Protein AF-A0A5Q4GGW1-F1 (afdb_monomer_lite)

Radius of gyration: 20.38 Å; chains: 1; bounding box: 46×38×45 Å

Secondary structure (DSSP, 8-state):
------------------HHHHHHHHHHHHHHT--HHHHHHHHHHHTT---THHHHHHHHHHHHHS---HHHHHHHHHHHHHHH--

Structure (mmCIF, N/CA/C/O backbone):
data_AF-A0A5Q4GGW1-F1
#
_entry.id   AF-A0A5Q4GGW1-F1
#
loop_
_atom_site.group_PDB
_atom_site.id
_atom_site.type_symbol
_atom_site.label_atom_id
_atom_site.label_alt_id
_atom_site.label_comp_id
_atom_site.label_asym_id
_atom_site.label_entity_id
_atom_site.label_seq_id
_atom_site.pdbx_PDB_ins_code
_atom_site.Cartn_x
_atom_site.Cartn_y
_atom_site.Cartn_z
_atom_site.occupancy
_atom_site.B_iso_or_equiv
_atom_site.auth_seq_id
_atom_site.auth_comp_id
_atom_site.auth_asym_id
_atom_site.auth_atom_id
_atom_site.pdbx_PDB_model_num
ATOM 1 N N . MET A 1 1 ? 20.830 15.961 21.016 1.00 31.94 1 MET A N 1
ATOM 2 C CA . MET A 1 1 ? 20.571 16.306 19.602 1.00 31.94 1 MET A CA 1
ATOM 3 C C . MET A 1 1 ? 19.762 15.156 19.012 1.00 31.94 1 MET A C 1
ATOM 5 O O . MET A 1 1 ? 20.187 14.021 19.168 1.00 31.94 1 MET A O 1
ATOM 9 N N . LEU A 1 2 ? 18.549 15.467 18.543 1.00 34.19 2 LEU A N 1
ATOM 10 C CA . LEU A 1 2 ? 17.430 14.613 18.091 1.00 34.19 2 LEU A CA 1
ATOM 11 C C . LEU A 1 2 ? 17.818 13.171 17.688 1.00 34.19 2 LEU A C 1
ATOM 13 O O . LEU A 1 2 ? 18.614 12.975 16.782 1.00 34.19 2 LEU A O 1
ATOM 17 N N . ILE A 1 3 ? 17.368 12.116 18.374 1.00 43.31 3 ILE A N 1
ATOM 18 C CA . ILE A 1 3 ? 16.059 11.447 18.207 1.00 43.31 3 ILE A CA 1
ATOM 19 C C . ILE A 1 3 ? 15.529 11.485 16.759 1.00 43.31 3 ILE A C 1
ATOM 21 O O . ILE A 1 3 ? 14.585 12.207 16.465 1.00 43.31 3 ILE A O 1
ATOM 25 N N . CYS A 1 4 ? 16.064 10.634 15.881 1.00 31.89 4 CYS A N 1
ATOM 26 C CA . CYS A 1 4 ? 15.303 10.104 14.743 1.00 31.89 4 CYS A CA 1
ATOM 27 C C . CYS A 1 4 ? 14.716 8.741 15.134 1.00 31.89 4 CYS A C 1
ATOM 29 O O . CYS A 1 4 ? 15.160 7.683 14.695 1.00 31.89 4 CYS A O 1
ATOM 31 N N . LYS A 1 5 ? 13.713 8.774 16.018 1.00 43.53 5 LYS A N 1
ATOM 32 C CA . LYS A 1 5 ? 12.756 7.678 16.195 1.00 43.53 5 LYS A CA 1
ATOM 33 C C . LYS A 1 5 ? 11.838 7.686 14.970 1.00 43.53 5 LYS A C 1
ATOM 35 O O . LYS A 1 5 ? 10.885 8.451 14.972 1.00 43.53 5 LYS A O 1
ATOM 40 N N . ASN A 1 6 ? 12.192 6.944 13.919 1.00 42.72 6 ASN A N 1
ATOM 41 C CA . ASN A 1 6 ? 11.289 6.374 12.901 1.00 42.72 6 ASN A CA 1
ATOM 42 C C . ASN A 1 6 ? 12.092 5.918 11.679 1.00 42.72 6 ASN A C 1
ATOM 44 O O . ASN A 1 6 ? 12.113 6.591 10.653 1.00 42.72 6 ASN A O 1
ATOM 48 N N . LEU A 1 7 ? 12.716 4.745 11.760 1.00 45.78 7 LEU A N 1
ATOM 49 C CA . LEU A 1 7 ? 13.004 3.989 10.545 1.00 45.78 7 LEU A CA 1
ATOM 50 C C . LEU A 1 7 ? 12.023 2.820 10.516 1.00 45.78 7 LEU A C 1
ATOM 52 O O . LEU A 1 7 ? 12.314 1.718 10.970 1.00 45.78 7 LEU A O 1
ATOM 56 N N . PHE A 1 8 ? 10.800 3.141 10.090 1.00 45.88 8 PHE A N 1
ATOM 57 C CA . PHE A 1 8 ? 9.766 2.172 9.750 1.00 45.88 8 PHE A CA 1
ATOM 58 C C . PHE A 1 8 ? 10.374 1.088 8.852 1.00 45.88 8 PHE A C 1
ATOM 60 O O . PHE A 1 8 ? 11.126 1.392 7.927 1.00 45.88 8 PHE A O 1
ATOM 67 N N . ALA A 1 9 ? 10.076 -0.170 9.164 1.00 51.12 9 ALA A N 1
ATOM 68 C CA . ALA A 1 9 ? 10.613 -1.351 8.507 1.00 51.12 9 ALA A CA 1
ATOM 69 C C . ALA A 1 9 ? 10.310 -1.356 6.995 1.00 51.12 9 ALA A C 1
ATOM 71 O O . ALA A 1 9 ? 9.262 -1.823 6.559 1.00 51.12 9 ALA A O 1
ATOM 72 N N . ALA A 1 10 ? 11.235 -0.843 6.184 1.00 56.81 10 ALA A N 1
ATOM 73 C CA . ALA A 1 10 ? 11.222 -1.023 4.740 1.00 56.81 10 ALA A CA 1
ATOM 74 C C . ALA A 1 10 ? 11.857 -2.385 4.420 1.00 56.81 10 ALA A C 1
ATOM 76 O O . ALA A 1 10 ? 13.075 -2.547 4.490 1.00 56.81 10 ALA A O 1
ATOM 77 N N . GLY A 1 11 ? 11.023 -3.386 4.133 1.00 69.31 11 GLY A N 1
ATOM 78 C CA . GLY A 1 11 ? 11.471 -4.706 3.683 1.00 69.31 11 GLY A CA 1
ATOM 79 C C . GLY A 1 11 ? 11.808 -4.704 2.190 1.00 69.31 11 GLY A C 1
ATOM 80 O O . GLY A 1 11 ? 11.131 -4.049 1.399 1.00 69.31 11 GLY A O 1
ATOM 81 N N . TRP A 1 12 ? 12.846 -5.440 1.791 1.00 75.44 12 TRP A N 1
ATOM 82 C CA . TRP A 1 12 ? 13.150 -5.685 0.381 1.00 75.44 12 TRP A CA 1
ATOM 83 C C . TRP A 1 12 ? 12.355 -6.899 -0.110 1.00 75.44 12 TRP A C 1
ATOM 85 O O . TRP A 1 12 ? 12.277 -7.920 0.571 1.00 75.44 12 TRP A O 1
ATOM 95 N N . LEU A 1 13 ? 11.756 -6.779 -1.294 1.00 82.38 13 LEU A N 1
ATOM 96 C CA . LEU A 1 13 ? 11.022 -7.853 -1.953 1.00 82.38 13 LEU A CA 1
ATOM 97 C C . LEU A 1 13 ? 11.705 -8.164 -3.284 1.00 82.38 13 LEU A C 1
ATOM 99 O O . LEU A 1 13 ? 11.775 -7.303 -4.161 1.00 82.38 13 L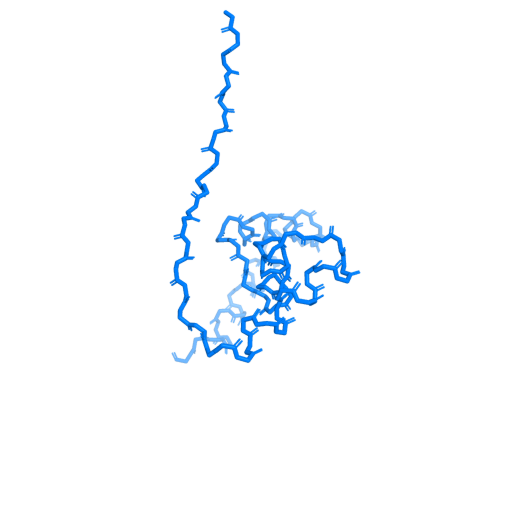EU A O 1
ATOM 103 N N . THR A 1 14 ? 12.170 -9.400 -3.443 1.00 87.69 14 THR A N 1
ATOM 104 C CA . THR A 1 14 ? 12.661 -9.907 -4.728 1.00 87.69 14 THR A CA 1
ATOM 1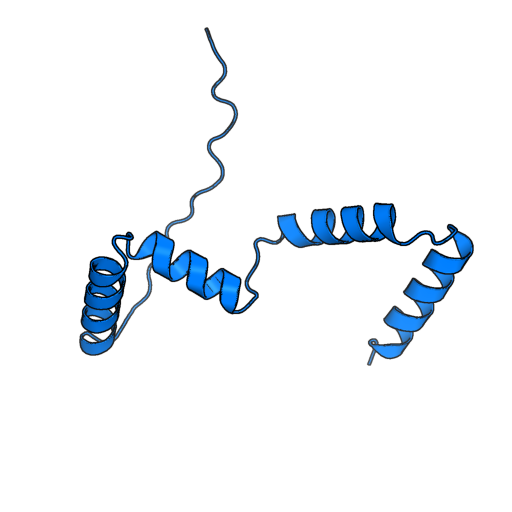05 C C . THR A 1 14 ? 11.548 -10.699 -5.395 1.00 87.69 14 THR A C 1
ATOM 107 O O . THR A 1 14 ? 11.108 -11.718 -4.868 1.00 87.69 14 THR A O 1
ATOM 110 N N . ILE A 1 15 ? 11.103 -10.239 -6.562 1.00 86.19 15 ILE A N 1
ATOM 111 C CA . ILE A 1 15 ? 10.141 -10.950 -7.408 1.00 86.19 15 ILE A CA 1
ATOM 112 C C . ILE A 1 15 ? 10.817 -11.355 -8.712 1.00 86.19 15 ILE A C 1
ATOM 114 O O . ILE A 1 15 ? 11.569 -10.573 -9.292 1.00 86.19 15 ILE A O 1
ATOM 118 N N . ASN A 1 16 ? 10.545 -12.573 -9.174 1.00 92.75 16 ASN A N 1
ATOM 119 C CA .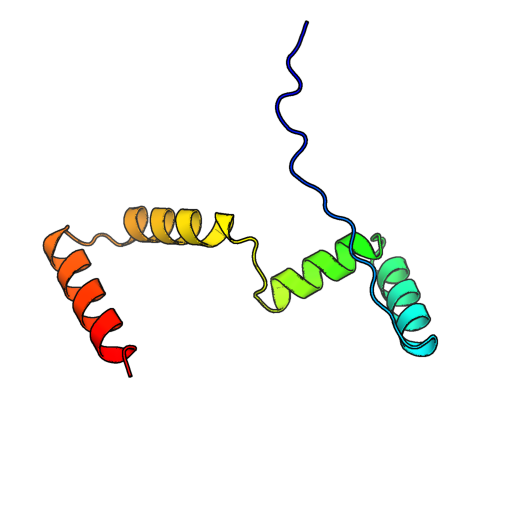 ASN A 1 16 ? 10.931 -12.994 -10.514 1.00 92.75 16 ASN A CA 1
ATOM 120 C C . ASN A 1 16 ? 9.795 -12.644 -11.481 1.00 92.75 16 ASN A C 1
ATOM 122 O O . ASN A 1 16 ? 8.654 -13.053 -11.265 1.00 92.75 16 ASN A O 1
ATOM 126 N N . LEU A 1 17 ? 10.104 -11.877 -12.523 1.00 90.50 17 LEU A N 1
ATOM 127 C CA . LEU A 1 17 ? 9.152 -11.454 -13.545 1.00 90.50 17 LEU A CA 1
ATOM 128 C C . LEU A 1 17 ? 9.682 -11.874 -14.919 1.00 90.50 17 LEU A C 1
ATOM 130 O O . LEU A 1 17 ? 10.877 -11.721 -15.164 1.00 90.50 17 LEU A O 1
ATOM 134 N N . PRO A 1 18 ? 8.814 -12.332 -15.835 1.00 95.38 18 PRO A N 1
ATOM 135 C CA . PRO A 1 18 ? 9.167 -12.441 -17.244 1.00 95.38 18 PRO A CA 1
ATOM 136 C C . PRO A 1 18 ? 9.694 -11.103 -17.779 1.00 95.38 18 PRO A C 1
ATOM 138 O O . PRO A 1 18 ? 9.159 -10.044 -17.431 1.00 95.38 18 PRO A O 1
ATOM 141 N N . ASP A 1 19 ? 10.694 -11.149 -18.661 1.00 92.81 19 ASP A N 1
ATOM 142 C CA . ASP A 1 19 ? 11.358 -9.952 -19.199 1.00 92.81 19 ASP A CA 1
ATOM 143 C C . ASP A 1 19 ? 10.370 -8.951 -19.815 1.00 92.81 19 ASP A C 1
ATOM 145 O O . ASP A 1 19 ? 10.485 -7.741 -19.607 1.00 92.81 19 ASP A O 1
ATOM 149 N N . GLU A 1 20 ? 9.350 -9.449 -20.517 1.00 95.12 20 GLU A N 1
ATOM 150 C CA . GLU A 1 20 ? 8.294 -8.635 -21.128 1.00 95.12 20 GLU A CA 1
ATOM 151 C C . GLU A 1 20 ? 7.530 -7.808 -20.085 1.00 95.12 20 GLU A C 1
ATOM 153 O O . GLU A 1 20 ? 7.329 -6.600 -20.253 1.00 95.12 20 GLU A O 1
ATOM 158 N N . LEU A 1 21 ? 7.158 -8.436 -18.966 1.00 93.06 21 LEU A N 1
ATOM 159 C CA . LEU A 1 21 ? 6.463 -7.766 -17.870 1.00 93.06 21 LEU A CA 1
ATOM 160 C C . LEU A 1 21 ? 7.381 -6.791 -17.137 1.00 93.06 21 LEU A C 1
ATOM 162 O O . LEU A 1 21 ? 6.938 -5.703 -16.764 1.00 93.06 21 LEU A O 1
ATOM 166 N N . HIS A 1 22 ? 8.662 -7.124 -16.981 1.00 93.44 22 HIS A N 1
ATOM 167 C CA . HIS A 1 22 ? 9.635 -6.207 -16.399 1.00 93.44 22 HIS A CA 1
ATOM 168 C C . HIS A 1 22 ? 9.783 -4.924 -17.242 1.00 93.44 22 HIS A C 1
ATOM 170 O O . HIS A 1 22 ? 9.757 -3.815 -16.696 1.00 93.44 22 HIS A O 1
ATOM 176 N N . GLN A 1 23 ? 9.844 -5.037 -18.575 1.00 94.81 23 GLN A N 1
ATOM 177 C CA . GLN A 1 23 ? 9.893 -3.868 -19.467 1.00 94.81 23 GLN A CA 1
ATOM 178 C C . GLN A 1 23 ? 8.590 -3.063 -19.466 1.00 94.81 23 GLN A C 1
ATOM 180 O O . GLN A 1 23 ? 8.621 -1.824 -19.460 1.00 94.81 23 GLN A O 1
ATOM 185 N N . ALA A 1 24 ? 7.441 -3.741 -19.437 1.00 95.06 24 ALA A N 1
ATOM 186 C CA . ALA A 1 24 ? 6.141 -3.087 -19.330 1.00 95.06 24 ALA A CA 1
ATOM 187 C C . ALA A 1 24 ? 6.033 -2.280 -18.024 1.00 95.06 24 ALA A C 1
ATOM 189 O O . ALA A 1 24 ? 5.640 -1.110 -18.050 1.00 95.06 24 ALA A O 1
ATOM 190 N N . LEU A 1 25 ? 6.468 -2.861 -16.901 1.00 93.62 25 LEU A N 1
ATOM 191 C CA . LEU A 1 25 ? 6.484 -2.210 -15.591 1.00 93.62 25 LEU A CA 1
ATOM 192 C C . LEU A 1 25 ? 7.417 -0.994 -15.573 1.00 93.62 25 LEU A C 1
ATOM 194 O O . LEU A 1 25 ? 7.025 0.083 -15.120 1.00 93.62 25 LEU A O 1
ATOM 198 N N . LYS A 1 26 ? 8.622 -1.131 -16.138 1.00 94.31 26 LYS A N 1
ATOM 199 C CA . LYS A 1 26 ? 9.584 -0.028 -16.272 1.00 94.31 26 LYS A CA 1
ATOM 200 C C . LYS A 1 26 ? 9.005 1.131 -17.086 1.00 94.31 26 LYS A C 1
ATOM 202 O O . LYS A 1 26 ? 9.129 2.293 -16.695 1.00 94.31 26 LYS A O 1
ATOM 207 N N . THR A 1 27 ? 8.325 0.821 -18.187 1.00 96.38 27 THR A N 1
ATOM 208 C CA . THR A 1 27 ? 7.687 1.820 -19.052 1.00 96.38 27 THR A CA 1
ATOM 209 C C . THR A 1 27 ? 6.510 2.502 -18.352 1.00 96.38 27 THR A C 1
ATOM 211 O O . THR A 1 27 ? 6.373 3.723 -18.427 1.00 96.38 27 THR A O 1
ATOM 214 N N . ALA A 1 28 ? 5.674 1.749 -17.633 1.00 95.25 28 ALA A N 1
ATOM 215 C CA . ALA A 1 28 ? 4.563 2.295 -16.855 1.00 95.25 28 ALA A CA 1
ATOM 216 C C . ALA A 1 28 ? 5.051 3.241 -15.744 1.00 95.25 28 ALA A C 1
ATOM 218 O O . ALA A 1 28 ? 4.496 4.330 -15.574 1.00 95.25 28 ALA A O 1
ATOM 219 N N . ALA A 1 29 ? 6.124 2.865 -15.043 1.00 94.62 29 ALA A N 1
ATOM 220 C CA . ALA A 1 29 ? 6.755 3.686 -14.013 1.00 94.62 29 ALA A CA 1
ATOM 221 C C . ALA A 1 29 ? 7.303 5.000 -14.597 1.00 94.62 29 ALA A C 1
ATOM 223 O O . ALA A 1 29 ? 6.998 6.082 -14.086 1.00 94.62 29 ALA A O 1
ATOM 224 N N . ALA A 1 30 ? 8.008 4.924 -15.732 1.00 95.44 30 ALA A N 1
ATOM 225 C CA . ALA A 1 30 ? 8.518 6.096 -16.441 1.00 95.44 30 ALA A CA 1
ATOM 226 C C . ALA A 1 30 ? 7.392 7.037 -16.904 1.00 95.44 30 ALA A C 1
ATOM 228 O O . ALA A 1 30 ? 7.458 8.243 -16.665 1.00 95.44 30 ALA A O 1
ATOM 229 N N . ARG A 1 31 ? 6.316 6.494 -17.495 1.00 95.81 31 ARG A N 1
ATOM 230 C CA . ARG A 1 31 ? 5.141 7.273 -17.936 1.00 95.81 31 ARG A CA 1
ATOM 231 C C . ARG A 1 31 ? 4.475 8.027 -16.788 1.00 95.81 31 ARG A C 1
ATOM 233 O O . ARG A 1 31 ? 4.036 9.157 -16.974 1.00 95.81 31 ARG A O 1
ATOM 240 N N . ARG A 1 32 ? 4.409 7.414 -15.604 1.00 94.12 32 ARG A N 1
ATOM 241 C CA . ARG A 1 32 ? 3.798 8.009 -14.405 1.00 94.12 32 ARG A CA 1
ATOM 242 C C . ARG A 1 32 ? 4.770 8.854 -13.576 1.00 94.12 32 ARG A C 1
ATOM 244 O O . ARG A 1 32 ? 4.340 9.421 -12.578 1.00 94.12 32 ARG A O 1
ATOM 251 N N . LYS A 1 33 ? 6.043 8.959 -13.984 1.00 94.25 33 LYS A N 1
ATOM 252 C CA . LYS A 1 33 ? 7.123 9.639 -13.244 1.00 94.25 33 LYS A CA 1
ATOM 253 C C . LYS A 1 33 ? 7.277 9.118 -11.806 1.00 94.25 33 LYS A C 1
ATOM 255 O O . LYS A 1 33 ? 7.470 9.896 -10.876 1.00 94.25 33 LYS A O 1
ATOM 260 N N . LYS A 1 34 ? 7.173 7.798 -11.621 1.00 92.19 34 LYS A N 1
ATOM 261 C CA . LYS A 1 34 ? 7.309 7.123 -10.319 1.00 92.19 34 LYS A CA 1
ATOM 262 C C . LYS A 1 34 ? 8.407 6.066 -10.369 1.00 92.19 34 LYS A C 1
ATOM 264 O O . LYS A 1 34 ? 8.778 5.593 -11.441 1.00 92.19 34 LYS A O 1
ATOM 269 N N . THR A 1 35 ? 8.918 5.679 -9.204 1.00 92.06 35 THR A N 1
ATOM 270 C CA . THR A 1 35 ? 9.771 4.491 -9.088 1.00 92.06 35 THR A CA 1
ATOM 271 C C . THR A 1 35 ? 8.927 3.230 -9.286 1.00 92.06 35 THR A C 1
ATOM 273 O O . THR A 1 35 ? 7.717 3.236 -9.045 1.00 92.06 35 THR A O 1
ATOM 276 N N . ILE A 1 36 ? 9.562 2.131 -9.704 1.00 90.19 36 ILE A N 1
ATOM 277 C CA . ILE A 1 36 ? 8.890 0.827 -9.798 1.00 90.19 36 ILE A CA 1
ATOM 278 C C . ILE A 1 36 ? 8.328 0.419 -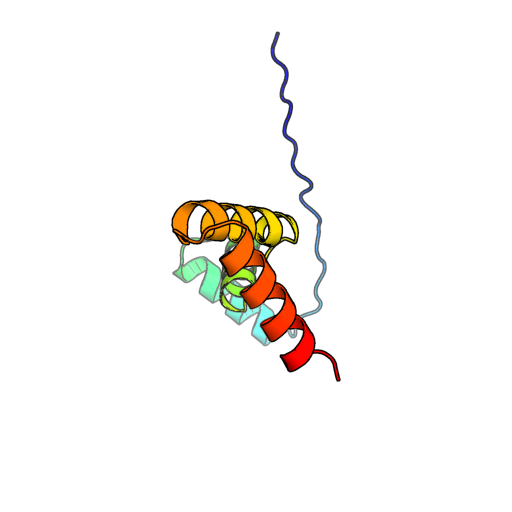8.429 1.00 90.19 36 ILE A C 1
ATOM 280 O O . ILE A 1 36 ? 7.187 -0.021 -8.358 1.00 90.19 36 ILE A O 1
ATOM 284 N N . GLY A 1 37 ? 9.082 0.643 -7.345 1.00 89.25 37 GLY A N 1
ATOM 285 C CA . GLY A 1 37 ? 8.633 0.357 -5.979 1.00 89.25 37 GLY A CA 1
ATOM 286 C C . GLY A 1 37 ? 7.341 1.088 -5.609 1.00 89.25 37 GLY A C 1
ATOM 287 O O . GLY A 1 37 ? 6.392 0.444 -5.178 1.00 89.25 37 GLY A O 1
ATOM 288 N N . ASN A 1 38 ? 7.256 2.398 -5.868 1.00 89.25 38 ASN A N 1
ATOM 289 C CA . ASN A 1 38 ? 6.044 3.173 -5.575 1.00 89.25 38 ASN A CA 1
ATOM 290 C C . ASN A 1 38 ? 4.862 2.7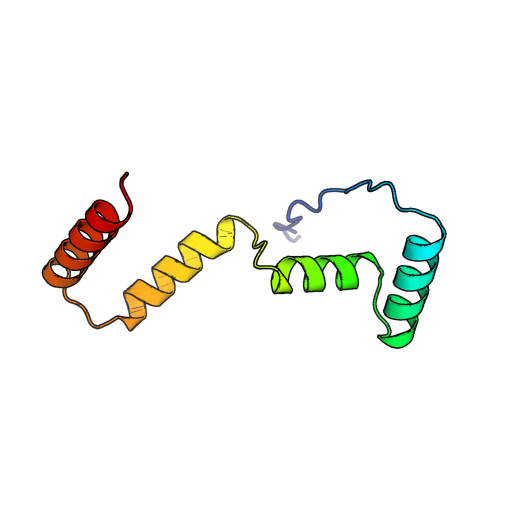14 -6.436 1.00 89.25 38 ASN A C 1
ATOM 292 O O . ASN A 1 38 ? 3.743 2.611 -5.948 1.00 89.25 38 ASN A O 1
ATOM 296 N N . LEU A 1 39 ? 5.105 2.410 -7.716 1.00 91.62 39 LEU A N 1
ATOM 297 C CA . LEU A 1 39 ? 4.059 1.910 -8.607 1.00 91.62 39 LEU A CA 1
ATOM 298 C C . LEU A 1 39 ? 3.513 0.552 -8.138 1.00 91.62 39 LEU A C 1
ATOM 300 O O . LEU A 1 39 ? 2.304 0.325 -8.187 1.00 91.62 39 LEU A O 1
ATOM 304 N N . VAL A 1 40 ? 4.396 -0.343 -7.690 1.00 89.94 40 VAL A N 1
ATOM 305 C CA . VAL A 1 40 ? 4.022 -1.650 -7.138 1.00 89.94 40 VAL A CA 1
ATOM 306 C C . VAL A 1 40 ? 3.268 -1.474 -5.826 1.00 89.94 40 VAL A C 1
ATOM 308 O O . VAL A 1 40 ? 2.212 -2.074 -5.676 1.00 89.94 40 VAL A O 1
ATOM 311 N N . GLN A 1 41 ? 3.742 -0.615 -4.922 1.00 87.50 41 GLN A N 1
ATOM 312 C CA . GLN A 1 41 ? 3.057 -0.328 -3.663 1.00 87.50 41 GLN A CA 1
ATOM 313 C C . GLN A 1 41 ? 1.624 0.172 -3.898 1.00 87.50 41 GLN A C 1
ATOM 315 O O . GLN A 1 41 ? 0.683 -0.410 -3.370 1.00 87.50 41 GLN A O 1
ATOM 320 N N . GLU A 1 42 ? 1.439 1.175 -4.758 1.00 89.38 42 GLU A N 1
ATOM 321 C CA . GLU A 1 42 ? 0.107 1.694 -5.104 1.00 89.38 42 GLU A CA 1
ATOM 322 C C . GLU A 1 42 ? -0.791 0.618 -5.722 1.00 89.38 42 GLU A C 1
ATOM 324 O O . GLU A 1 42 ? -1.998 0.587 -5.488 1.00 89.38 42 GLU A O 1
ATOM 329 N N . SER A 1 43 ? -0.205 -0.280 -6.517 1.00 88.69 43 SER A N 1
ATOM 330 C CA . SER A 1 43 ? -0.945 -1.397 -7.100 1.00 88.69 43 SER A CA 1
ATOM 331 C C . SER A 1 43 ? -1.388 -2.386 -6.019 1.00 88.69 43 SER A C 1
ATOM 333 O O . SER A 1 43 ? -2.541 -2.801 -6.027 1.00 88.69 43 SER A O 1
ATOM 335 N N . LEU A 1 44 ? -0.514 -2.732 -5.069 1.00 87.56 44 LEU A N 1
ATOM 336 C CA . LEU A 1 44 ? -0.847 -3.606 -3.937 1.00 87.56 44 LEU A CA 1
ATOM 337 C C . LEU A 1 44 ? -1.963 -2.999 -3.075 1.00 87.56 44 LEU A C 1
ATOM 339 O O . LEU A 1 44 ? -2.927 -3.691 -2.747 1.00 87.56 44 LEU A O 1
ATOM 343 N N . GLU A 1 45 ? -1.886 -1.699 -2.791 1.00 86.19 45 GLU A N 1
ATOM 344 C CA . GLU A 1 45 ? -2.932 -0.959 -2.077 1.00 86.19 45 GLU A CA 1
ATOM 345 C C . GLU A 1 45 ? -4.266 -0.978 -2.842 1.00 86.19 45 GLU A C 1
ATOM 347 O O . GLU A 1 45 ? -5.317 -1.210 -2.240 1.00 86.19 45 GLU A O 1
ATOM 352 N N . ALA A 1 46 ? -4.237 -0.806 -4.170 1.00 86.50 46 ALA A N 1
ATOM 353 C CA . ALA A 1 46 ? -5.424 -0.886 -5.025 1.00 86.50 46 ALA A CA 1
ATOM 354 C C . ALA A 1 46 ? -6.049 -2.293 -5.056 1.00 86.50 46 ALA A C 1
ATOM 356 O O . ALA A 1 46 ? -7.269 -2.415 -5.149 1.00 86.50 46 ALA A O 1
ATOM 357 N N . TYR A 1 47 ? -5.238 -3.347 -4.920 1.00 87.00 47 TYR A N 1
ATOM 358 C CA . TYR A 1 47 ? -5.706 -4.726 -4.727 1.00 87.00 47 TYR A CA 1
ATOM 359 C C . TYR A 1 47 ? -6.207 -5.008 -3.298 1.00 87.00 47 TYR A C 1
ATOM 361 O O . TYR A 1 47 ? -6.642 -6.121 -3.009 1.00 87.00 47 TYR A O 1
ATOM 369 N N . GLY A 1 48 ? -6.170 -4.020 -2.398 1.00 81.62 48 GLY A N 1
ATOM 370 C CA . GLY A 1 48 ? -6.624 -4.155 -1.014 1.00 81.62 48 GLY A CA 1
ATOM 371 C C . GLY A 1 48 ? -5.599 -4.798 -0.078 1.00 81.62 48 GLY A C 1
ATOM 372 O O . GLY A 1 48 ? -5.924 -5.080 1.074 1.00 81.62 48 GLY A O 1
ATOM 373 N N . ILE A 1 49 ? -4.361 -5.000 -0.534 1.00 80.75 49 ILE A N 1
ATOM 374 C CA . ILE A 1 49 ? -3.268 -5.523 0.288 1.00 80.75 49 ILE A CA 1
ATOM 375 C C . ILE A 1 49 ? -2.729 -4.360 1.126 1.00 80.75 49 ILE A C 1
ATOM 377 O O . ILE A 1 49 ? -1.839 -3.624 0.705 1.00 80.75 49 ILE A O 1
ATOM 381 N N . LYS A 1 50 ? -3.323 -4.164 2.305 1.00 73.19 50 LYS A N 1
ATOM 382 C CA . LYS A 1 50 ? -2.925 -3.129 3.268 1.00 73.19 50 LYS A CA 1
ATOM 383 C C . LYS A 1 50 ? -1.983 -3.700 4.319 1.00 73.19 50 LYS A C 1
ATOM 385 O O . LYS A 1 50 ? -2.070 -4.876 4.672 1.00 73.19 50 LYS A O 1
ATOM 390 N N . ALA A 1 51 ? -1.100 -2.856 4.847 1.00 66.50 51 ALA A N 1
ATOM 391 C CA . ALA A 1 51 ? -0.301 -3.225 6.006 1.00 66.50 51 ALA A CA 1
ATOM 392 C C . ALA A 1 51 ? -1.240 -3.546 7.181 1.00 66.50 51 ALA A C 1
ATOM 394 O O . ALA A 1 51 ? -2.220 -2.838 7.403 1.00 66.50 51 ALA A O 1
ATOM 395 N N . ALA A 1 52 ? -0.942 -4.597 7.951 1.00 60.88 52 ALA A N 1
ATOM 396 C CA . ALA A 1 52 ? -1.801 -5.053 9.051 1.00 60.88 52 ALA A CA 1
ATOM 397 C C . ALA A 1 52 ? -2.148 -3.941 10.068 1.00 60.88 52 ALA A C 1
ATOM 399 O O . ALA A 1 52 ? -3.220 -3.973 10.667 1.00 60.88 52 ALA A O 1
ATOM 400 N N . GLY A 1 53 ? -1.289 -2.923 10.204 1.00 62.22 53 GLY A N 1
ATOM 401 C CA . GLY A 1 53 ? -1.537 -1.753 11.054 1.00 62.22 53 GLY A CA 1
ATOM 402 C C . GLY A 1 53 ? -2.738 -0.889 10.640 1.00 62.22 53 GLY A C 1
ATOM 403 O O . GLY A 1 53 ? -3.299 -0.197 11.484 1.00 62.22 53 GLY A O 1
ATOM 404 N N . ASP A 1 54 ? -3.192 -0.953 9.384 1.00 65.62 54 ASP A N 1
ATOM 405 C CA . ASP A 1 54 ? -4.334 -0.154 8.920 1.00 65.62 54 ASP A CA 1
ATOM 406 C C . ASP A 1 54 ? -5.688 -0.720 9.355 1.00 65.62 54 ASP A C 1
ATOM 408 O O . ASP A 1 54 ? -6.682 0.009 9.355 1.00 65.62 54 ASP A O 1
ATOM 412 N N . VAL A 1 55 ? -5.761 -2.003 9.721 1.00 68.31 55 VAL A N 1
ATOM 413 C CA . VAL A 1 55 ? -7.032 -2.647 10.086 1.00 68.31 55 VAL A CA 1
ATOM 414 C C . VAL A 1 55 ? -7.514 -2.144 11.443 1.00 68.31 55 VAL A C 1
ATOM 416 O O . VAL A 1 55 ? -8.671 -1.749 11.570 1.00 68.31 55 VAL A O 1
ATOM 419 N N . GLU A 1 56 ? -6.631 -2.086 12.439 1.00 72.94 56 GLU A N 1
ATOM 420 C CA . GLU A 1 56 ? -6.977 -1.572 13.768 1.00 72.94 56 GLU A CA 1
ATOM 421 C C . GLU A 1 56 ? -7.374 -0.096 13.716 1.00 72.94 56 GLU A C 1
ATOM 423 O O . GLU A 1 56 ? -8.387 0.291 14.295 1.00 72.94 56 GLU A O 1
ATOM 428 N N . GLU A 1 57 ? -6.636 0.723 12.963 1.00 77.06 57 GLU A N 1
ATOM 429 C CA . GLU A 1 57 ? -6.947 2.145 12.809 1.00 77.06 57 GLU A CA 1
ATOM 430 C C . GLU A 1 57 ? -8.238 2.375 12.007 1.00 77.06 57 GLU A C 1
ATOM 432 O O . GLU A 1 57 ? -9.007 3.297 12.288 1.00 77.06 57 GLU A O 1
ATOM 437 N N . LEU A 1 58 ? -8.529 1.528 11.017 1.00 78.31 58 LEU A N 1
ATOM 438 C CA . LEU A 1 58 ? -9.810 1.545 10.315 1.00 78.31 58 LEU A CA 1
ATOM 439 C C . LEU A 1 58 ? -10.967 1.197 11.259 1.00 78.31 58 LEU A C 1
ATOM 441 O O . LEU A 1 58 ? -11.958 1.927 11.291 1.00 78.31 58 LEU A O 1
ATOM 445 N N . VAL A 1 59 ? -10.827 0.139 12.062 1.00 78.94 59 VAL A N 1
ATOM 446 C CA . VAL A 1 59 ? -11.835 -0.268 13.054 1.00 78.94 59 VAL A CA 1
ATOM 447 C C . VAL A 1 59 ? -12.018 0.816 14.115 1.00 78.94 59 VAL A C 1
ATOM 449 O O . VAL A 1 59 ? -13.148 1.148 14.470 1.00 78.94 59 VAL A O 1
ATOM 452 N N . ARG A 1 60 ? -10.931 1.429 14.591 1.00 81.12 60 ARG A N 1
ATOM 453 C CA . ARG A 1 60 ? -10.976 2.530 15.559 1.00 81.12 60 ARG A CA 1
ATOM 454 C C . ARG A 1 60 ? -11.739 3.735 15.007 1.00 81.12 60 ARG A C 1
ATOM 456 O O . ARG A 1 60 ? -12.601 4.274 15.697 1.00 81.12 60 ARG A O 1
ATOM 463 N N . ARG A 1 61 ? -11.466 4.140 13.761 1.00 81.44 61 ARG A N 1
ATOM 464 C CA . ARG A 1 61 ? -12.201 5.230 13.092 1.00 81.44 61 ARG A CA 1
ATOM 465 C C . ARG A 1 61 ? -13.672 4.887 12.890 1.00 81.44 61 ARG A C 1
ATOM 467 O O . ARG A 1 61 ? -14.521 5.724 13.173 1.00 81.44 61 ARG A O 1
ATOM 474 N N . ALA A 1 62 ? -13.979 3.666 12.460 1.00 83.00 62 ALA A N 1
ATOM 475 C CA . ALA A 1 62 ? -15.358 3.213 12.317 1.00 83.00 62 ALA A CA 1
ATOM 476 C C . ALA A 1 62 ? -16.113 3.275 13.656 1.00 83.00 62 ALA A C 1
ATOM 478 O O . ALA A 1 62 ? -17.220 3.799 13.696 1.00 83.00 62 ALA A O 1
ATOM 479 N N . ARG A 1 63 ? -15.489 2.844 14.762 1.00 80.31 63 ARG A N 1
ATOM 480 C CA . ARG A 1 63 ? -16.065 2.948 16.116 1.00 80.31 63 ARG A CA 1
ATOM 481 C C . ARG A 1 63 ? -16.312 4.392 16.555 1.00 80.31 63 ARG A C 1
ATOM 483 O O . ARG A 1 63 ? -17.325 4.659 17.181 1.00 80.31 63 ARG A O 1
ATOM 490 N N . LEU A 1 64 ? -15.416 5.324 16.222 1.00 82.56 64 LEU A N 1
ATOM 491 C CA . LEU A 1 64 ? -15.605 6.745 16.549 1.00 82.56 64 LEU A CA 1
ATOM 492 C C . LEU A 1 64 ? -16.765 7.394 15.784 1.00 82.56 64 LEU A C 1
ATOM 494 O O . LEU A 1 64 ? -17.363 8.342 16.283 1.00 82.56 64 LEU A O 1
ATOM 498 N N . HIS A 1 65 ? -17.060 6.913 14.576 1.00 82.31 65 HIS A N 1
ATOM 499 C CA . HIS A 1 65 ? -18.054 7.517 13.687 1.00 82.31 65 HIS A CA 1
ATOM 500 C C . HIS A 1 65 ? -19.373 6.741 13.591 1.00 82.31 65 HIS A C 1
ATOM 502 O O . HIS A 1 65 ? -20.293 7.222 12.935 1.00 82.31 65 HIS A O 1
ATOM 508 N N . SER A 1 66 ? -19.490 5.568 14.218 1.00 83.69 66 SER A N 1
ATOM 509 C CA . SER A 1 66 ? -20.669 4.704 14.084 1.00 83.69 66 SER A CA 1
ATOM 510 C C . SER A 1 66 ? -21.925 5.282 14.737 1.00 83.69 66 SER A C 1
ATOM 512 O O . SER A 1 66 ? -23.027 4.938 14.325 1.00 83.69 66 SER A O 1
ATOM 514 N N . GLY A 1 67 ? -21.769 6.137 15.755 1.00 82.88 67 GLY A N 1
ATOM 515 C CA . GLY A 1 67 ? -22.889 6.660 16.543 1.00 82.88 67 GLY A CA 1
ATOM 516 C C . GLY A 1 67 ? -23.633 5.591 17.352 1.00 82.88 67 GLY A C 1
ATOM 517 O O . GLY A 1 67 ? -24.687 5.891 17.900 1.00 82.88 67 GLY A O 1
ATOM 518 N N . LEU A 1 68 ? -23.095 4.368 17.420 1.00 86.19 68 LEU A N 1
ATOM 519 C CA . LEU A 1 68 ? -23.688 3.250 18.146 1.00 86.19 68 LEU A CA 1
ATOM 520 C C . LEU A 1 68 ? -23.349 3.345 19.632 1.00 86.19 68 LEU A C 1
ATOM 522 O O . LEU A 1 68 ? -22.212 3.654 20.004 1.00 86.19 68 LEU A O 1
ATOM 526 N N . SER A 1 69 ? -24.323 3.020 20.474 1.00 86.19 69 SER A N 1
ATOM 527 C CA . SER A 1 69 ? -24.061 2.690 21.871 1.00 86.19 69 SER A CA 1
ATOM 528 C C . SER A 1 69 ? -23.237 1.401 21.980 1.00 86.19 69 SER A C 1
ATOM 530 O O . SER A 1 69 ? -23.113 0.622 21.032 1.00 86.19 69 SER A O 1
ATOM 532 N N . GLU A 1 70 ? -22.640 1.170 23.148 1.00 82.31 70 GLU A N 1
ATOM 533 C CA . GLU A 1 70 ? -21.831 -0.027 23.399 1.00 82.31 70 GLU A CA 1
ATOM 534 C C . GLU A 1 70 ? -22.641 -1.324 23.227 1.00 82.31 70 GLU A C 1
ATOM 536 O O . GLU A 1 70 ? -22.132 -2.292 22.663 1.00 82.31 70 GLU A O 1
ATOM 541 N N . GLU A 1 71 ? -23.912 -1.312 23.639 1.00 89.69 71 GLU A N 1
ATOM 542 C CA . GLU A 1 71 ? -24.846 -2.432 23.489 1.00 89.69 71 GLU A CA 1
ATOM 543 C C . GLU A 1 71 ? -25.134 -2.726 22.008 1.00 89.69 71 GLU A C 1
ATOM 545 O O . GLU A 1 71 ? -24.917 -3.846 21.547 1.00 89.69 71 GLU A O 1
ATOM 550 N N . GLU A 1 72 ? -25.492 -1.704 21.223 1.00 88.81 72 GLU A N 1
ATOM 551 C CA . GLU A 1 72 ? -25.755 -1.851 19.783 1.00 88.81 72 GLU A CA 1
ATOM 552 C C . GLU A 1 72 ? -24.509 -2.300 19.004 1.00 88.81 72 GLU A C 1
ATOM 554 O O . GLU A 1 72 ? -24.594 -3.103 18.071 1.00 88.81 72 GLU A O 1
ATOM 559 N N . ALA A 1 73 ? -23.331 -1.801 19.386 1.00 87.31 73 ALA A N 1
ATOM 560 C CA . ALA A 1 73 ? -22.069 -2.201 18.777 1.00 87.31 73 ALA A CA 1
ATOM 561 C C . ALA A 1 73 ? -21.730 -3.672 19.068 1.00 87.31 73 ALA A C 1
ATOM 563 O O . ALA A 1 73 ? -21.210 -4.369 18.190 1.00 87.31 73 ALA A O 1
ATOM 564 N N . LEU A 1 74 ? -22.015 -4.147 20.284 1.00 89.56 74 LEU A N 1
ATOM 565 C CA . LEU A 1 74 ? -21.785 -5.533 20.681 1.00 89.56 74 LEU A CA 1
ATOM 566 C C . LEU A 1 74 ? -22.752 -6.485 19.971 1.00 89.56 74 LEU A C 1
ATOM 568 O O . LEU A 1 74 ? -22.310 -7.502 19.430 1.00 89.56 74 LEU A O 1
ATOM 572 N N . ASP A 1 75 ? -24.035 -6.133 19.910 1.00 93.25 75 ASP A N 1
ATOM 573 C CA . ASP A 1 75 ? -25.056 -6.9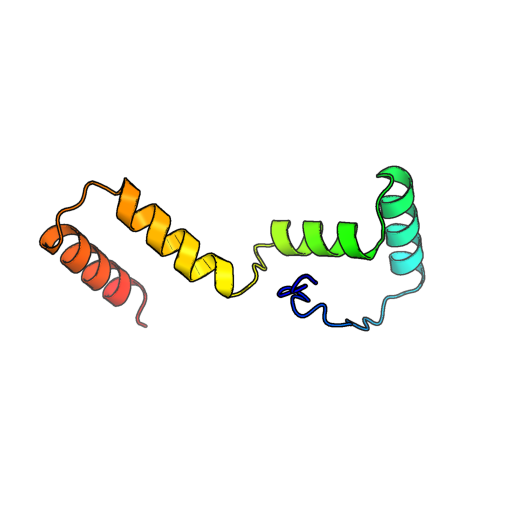17 19.212 1.00 93.25 75 ASP A CA 1
ATOM 574 C C . ASP A 1 75 ? -24.723 -7.077 17.726 1.00 93.25 75 ASP A C 1
ATOM 576 O O . ASP A 1 75 ? -24.745 -8.195 17.194 1.00 93.25 75 ASP A O 1
ATOM 580 N N . LEU A 1 76 ? -24.313 -5.985 17.070 1.00 89.56 76 LEU A N 1
ATOM 581 C CA . LEU A 1 76 ? -23.863 -6.009 15.680 1.00 89.56 76 LEU A CA 1
ATOM 582 C C . LEU A 1 76 ? -22.636 -6.916 15.497 1.00 89.56 76 LEU A C 1
ATOM 584 O O . LEU A 1 76 ? -22.608 -7.750 14.592 1.00 89.56 76 LEU A O 1
ATOM 588 N N . ALA A 1 77 ? -21.630 -6.809 16.370 1.00 88.31 77 ALA A N 1
ATOM 589 C CA . ALA A 1 77 ? -20.417 -7.623 16.277 1.00 88.31 77 ALA A CA 1
ATOM 590 C C . ALA A 1 77 ? -20.698 -9.128 16.438 1.00 88.31 77 ALA A C 1
ATOM 592 O O . ALA A 1 77 ? -20.113 -9.957 15.728 1.00 88.31 77 ALA A O 1
ATOM 593 N N . VAL A 1 78 ? -21.600 -9.497 17.352 1.00 93.00 78 VAL A N 1
ATOM 594 C CA . VAL A 1 78 ? -22.020 -10.889 17.560 1.00 93.00 78 VAL A CA 1
ATOM 595 C C . VAL A 1 78 ? -22.797 -11.409 16.352 1.00 93.00 78 VAL A C 1
ATOM 597 O O . VAL A 1 78 ? -22.541 -12.535 15.916 1.00 93.00 78 VAL A O 1
ATOM 600 N N . ALA A 1 79 ? -23.708 -10.608 15.793 1.00 91.56 79 ALA A N 1
ATOM 601 C CA . ALA A 1 79 ? -24.467 -10.969 14.598 1.00 91.56 79 ALA A CA 1
ATOM 602 C C . ALA A 1 79 ? -23.545 -11.229 13.392 1.00 91.56 79 ALA A C 1
ATOM 604 O O . ALA A 1 79 ? -23.617 -12.301 12.789 1.00 91.56 79 ALA A O 1
ATOM 605 N N . GLU A 1 80 ? -22.613 -10.315 13.109 1.00 90.31 80 GLU A N 1
ATOM 606 C CA . GLU A 1 80 ? -21.652 -10.434 12.003 1.00 90.31 80 GLU A CA 1
ATOM 607 C C . GLU A 1 80 ? -20.701 -11.628 12.170 1.00 90.31 80 GLU A C 1
ATOM 609 O O . GLU A 1 80 ? -20.447 -12.376 11.220 1.00 90.31 80 GLU A O 1
ATOM 614 N N . THR A 1 81 ? -20.210 -11.865 13.393 1.00 88.94 81 THR A N 1
ATOM 615 C CA . THR A 1 81 ? -19.336 -13.013 13.693 1.00 88.94 81 THR A CA 1
ATOM 616 C C . THR A 1 81 ? -20.064 -14.340 13.485 1.00 88.94 81 THR A C 1
ATOM 618 O O . THR A 1 81 ? -19.469 -15.297 12.993 1.00 88.94 81 THR A O 1
ATOM 621 N N . ARG A 1 82 ? -21.351 -14.419 13.849 1.00 91.88 82 ARG A N 1
ATOM 622 C CA . ARG A 1 82 ? -22.178 -15.612 13.613 1.00 91.88 82 ARG A CA 1
ATOM 623 C C . ARG A 1 82 ? -22.463 -15.824 12.129 1.00 91.88 82 ARG A C 1
ATOM 625 O O . ARG A 1 82 ? -22.478 -16.969 11.699 1.00 91.88 82 ARG A O 1
ATOM 632 N N . ALA A 1 83 ? -22.654 -14.753 11.361 1.00 88.12 83 ALA A N 1
ATOM 633 C CA . ALA A 1 83 ? -22.909 -14.837 9.924 1.00 88.12 83 ALA A CA 1
ATOM 634 C C . ALA A 1 83 ? -21.702 -15.367 9.125 1.00 88.12 83 ALA A C 1
ATOM 636 O O . ALA A 1 83 ? -21.890 -16.028 8.108 1.00 88.12 83 ALA A O 1
ATOM 637 N N . HIS A 1 84 ? -20.476 -15.105 9.592 1.00 86.88 84 HIS A N 1
ATOM 638 C CA . HIS A 1 84 ? -19.239 -15.455 8.880 1.00 86.88 84 HIS A CA 1
ATOM 639 C C . HIS A 1 84 ? -18.449 -16.620 9.496 1.00 86.88 84 HIS A C 1
ATOM 641 O O . HIS A 1 84 ? -17.449 -17.053 8.921 1.00 86.88 84 HIS A O 1
ATOM 647 N N . ARG A 1 85 ? -18.875 -17.153 10.647 1.00 71.31 85 ARG A N 1
ATOM 648 C CA . ARG A 1 85 ? -18.380 -18.445 11.141 1.00 71.31 85 ARG A CA 1
ATOM 649 C C . ARG A 1 85 ? -19.119 -19.576 10.429 1.00 71.31 85 ARG A C 1
ATOM 651 O O . ARG A 1 85 ? -20.248 -19.896 10.790 1.00 71.31 85 ARG A O 1
ATOM 658 N N . VAL A 1 86 ? -18.444 -20.170 9.448 1.00 53.53 86 VAL A N 1
ATOM 659 C CA . VAL A 1 86 ? -18.682 -21.542 8.966 1.00 53.53 86 VAL A CA 1
ATOM 660 C C . VAL A 1 86 ? -17.962 -22.550 9.850 1.00 53.53 86 VAL A C 1
ATOM 662 O O . VAL A 1 86 ? -16.837 -22.233 10.302 1.00 53.53 86 VAL A O 1
#

Sequence (86 aa):
MLICKNLFAAGWLTINLPDELHQALKTAAARRKKTIGNLVQESLEAYGIKAAGDVEELVRRARLHSGLSEEEALDLAVAETRAHRV

pLDDT: mean 80.61, std 16.43, range [31.89, 96.38]

Foldseek 3Di:
DDDPPDPDDDDDDDDDDDPVVVVVLVVVCVVVVHDSVVVVVVVCVVVVNDDPVVVVVVVVVCVVPVPDDPVRVVVVVVVVVVVPDD